Protein AF-A0ABD3GA63-F1 (afdb_monomer_lite)

Radius of gyration: 14.85 Å; chains: 1; bounding box: 30×48×32 Å

pLDDT: mean 77.57, std 15.39, range [34.31, 94.69]

Organism: NCBI:txid122646

InterPro domains:
  IPR038765 Papain-like cysteine peptidase superfamily [SSF54001] (5-71)

Foldseek 3Di:
DDPPQDQPQQDDDPDPVLVVLLVVQVVVVLVVCVVVVNNVVQSVVRHDHNVSRDPVNSVVSVVVVVVVVVVVVVVVD

Sequence (77 aa):
MKTTIVATGITQQANNFDCGVHVLYIITKMIEAEKDGKLLEYLERGGLPVEWGTAEIVANYRQEVRDLFTSLVESDT

Structure (mmCIF, N/CA/C/O backbone):
data_AF-A0ABD3GA63-F1
#
_entry.id   AF-A0ABD3GA63-F1
#
loop_
_atom_site.group_PDB
_atom_site.id
_atom_site.type_symbol
_atom_site.label_atom_id
_atom_site.label_alt_id
_atom_site.label_comp_id
_atom_site.label_asym_id
_atom_site.label_entity_id
_atom_site.label_seq_id
_atom_site.pdbx_PDB_ins_code
_atom_site.Cartn_x
_atom_site.Cartn_y
_atom_site.Cartn_z
_atom_site.occupancy
_atom_site.B_iso_or_equiv
_atom_site.auth_seq_id
_atom_site.auth_comp_id
_atom_site.auth_asym_id
_atom_site.auth_atom_id
_atom_site.pdbx_PDB_model_num
ATOM 1 N N . MET A 1 1 ? 4.854 -30.938 -1.909 1.00 39.22 1 MET A N 1
ATOM 2 C CA . MET A 1 1 ? 4.818 -30.065 -3.100 1.00 39.22 1 MET A CA 1
ATOM 3 C C . MET A 1 1 ? 5.355 -28.705 -2.665 1.00 39.22 1 MET A C 1
ATOM 5 O O . MET A 1 1 ? 4.808 -28.151 -1.724 1.00 39.22 1 MET A O 1
ATOM 9 N N . LYS A 1 2 ? 6.494 -28.239 -3.199 1.00 34.31 2 LYS A N 1
ATOM 10 C CA . LYS A 1 2 ? 7.041 -26.908 -2.872 1.00 34.31 2 LYS A CA 1
ATOM 11 C C . LYS A 1 2 ? 6.375 -25.901 -3.808 1.00 34.31 2 LYS A C 1
ATOM 13 O O . LYS A 1 2 ? 6.666 -25.913 -4.999 1.00 34.31 2 LYS A O 1
ATOM 18 N N . THR A 1 3 ? 5.473 -25.080 -3.284 1.00 38.50 3 THR A N 1
ATOM 19 C CA . THR A 1 3 ? 4.898 -23.962 -4.037 1.00 38.50 3 THR A CA 1
ATOM 20 C C . THR A 1 3 ? 5.937 -22.850 -4.077 1.00 38.50 3 THR A C 1
ATOM 22 O O . THR A 1 3 ? 6.108 -22.109 -3.112 1.00 38.50 3 THR A O 1
ATOM 25 N N . THR A 1 4 ? 6.692 -22.773 -5.168 1.00 42.03 4 THR A N 1
ATOM 26 C CA . THR A 1 4 ? 7.513 -21.598 -5.459 1.00 42.03 4 THR A CA 1
ATOM 27 C C . THR A 1 4 ? 6.571 -20.515 -5.971 1.00 42.03 4 THR A C 1
ATOM 29 O O . THR A 1 4 ? 6.194 -20.531 -7.139 1.00 42.03 4 THR A O 1
ATOM 32 N N . ILE A 1 5 ? 6.157 -19.598 -5.096 1.00 47.56 5 ILE A N 1
ATOM 33 C CA . ILE A 1 5 ? 5.470 -18.376 -5.522 1.00 47.56 5 ILE A CA 1
ATOM 34 C C . ILE A 1 5 ? 6.556 -17.462 -6.084 1.00 47.56 5 ILE A C 1
ATOM 36 O O . ILE A 1 5 ? 7.2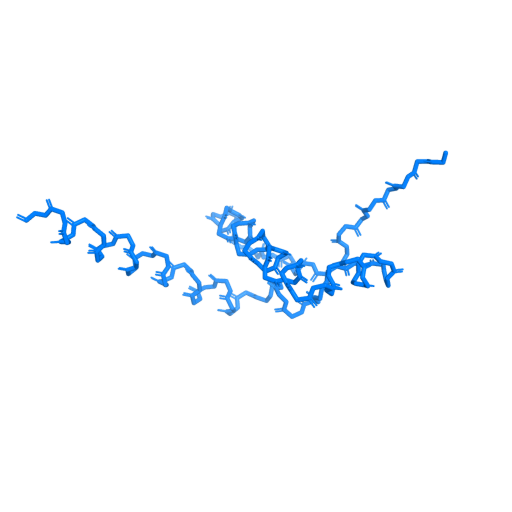76 -16.797 -5.341 1.00 47.56 5 ILE A O 1
ATOM 40 N N . VAL A 1 6 ? 6.736 -17.482 -7.402 1.00 47.88 6 VAL A N 1
ATOM 41 C CA . VAL A 1 6 ? 7.499 -16.433 -8.074 1.00 47.88 6 VAL A CA 1
ATOM 42 C C . VAL A 1 6 ? 6.543 -15.252 -8.172 1.00 47.88 6 VAL A C 1
ATOM 44 O O . VAL A 1 6 ? 5.534 -15.344 -8.860 1.00 47.88 6 VAL A O 1
ATOM 47 N N . ALA A 1 7 ? 6.813 -14.160 -7.457 1.00 50.09 7 ALA A N 1
ATOM 48 C CA . ALA A 1 7 ? 6.080 -12.912 -7.643 1.00 50.09 7 ALA A CA 1
ATOM 49 C C . ALA A 1 7 ? 6.465 -12.308 -9.009 1.00 50.09 7 ALA A C 1
ATOM 51 O O . ALA A 1 7 ? 7.220 -11.343 -9.095 1.00 50.09 7 ALA A O 1
ATOM 52 N N . THR A 1 8 ? 6.017 -12.927 -10.102 1.00 55.16 8 THR A N 1
ATOM 53 C CA . THR A 1 8 ? 6.152 -12.387 -11.453 1.00 55.16 8 THR A CA 1
ATOM 54 C C . THR A 1 8 ? 5.085 -11.323 -11.642 1.00 55.16 8 THR A C 1
ATOM 56 O O . THR A 1 8 ? 3.903 -11.642 -11.711 1.00 55.16 8 THR A O 1
ATOM 59 N N . GLY A 1 9 ? 5.507 -10.059 -11.683 1.00 51.88 9 GLY A N 1
ATOM 60 C CA . GLY A 1 9 ? 4.628 -8.926 -11.979 1.00 51.88 9 GLY A CA 1
ATOM 61 C C . GLY A 1 9 ? 5.116 -7.588 -11.432 1.00 51.88 9 GLY A C 1
ATOM 62 O O . GLY A 1 9 ? 4.731 -6.542 -11.936 1.00 51.88 9 GLY A O 1
ATOM 63 N N . ILE A 1 10 ? 6.025 -7.590 -10.459 1.00 58.25 10 ILE A N 1
ATOM 64 C CA . ILE A 1 10 ? 6.592 -6.345 -9.939 1.00 58.25 10 ILE A CA 1
ATOM 65 C C . ILE A 1 10 ? 7.624 -5.842 -10.951 1.00 58.25 10 ILE A C 1
ATOM 67 O O . ILE A 1 10 ? 8.634 -6.508 -11.194 1.00 58.25 10 ILE A O 1
ATOM 71 N N . THR A 1 11 ? 7.361 -4.698 -11.588 1.00 58.97 11 THR A N 1
ATOM 72 C CA . THR A 1 11 ? 8.299 -4.125 -12.556 1.00 58.97 11 THR A CA 1
ATOM 73 C C . THR A 1 11 ? 9.649 -3.844 -11.905 1.00 58.97 11 THR A C 1
ATOM 75 O O . THR A 1 11 ? 9.732 -3.315 -10.797 1.00 58.97 11 THR A O 1
ATOM 78 N N . GLN A 1 12 ? 10.720 -4.208 -12.610 1.00 59.34 12 GLN A N 1
ATOM 79 C CA . GLN A 1 12 ? 12.084 -3.902 -12.199 1.00 59.34 12 GLN A CA 1
ATOM 80 C C . GLN A 1 12 ? 12.293 -2.391 -12.277 1.00 59.34 12 GLN A C 1
ATOM 82 O O . GLN A 1 12 ? 12.199 -1.795 -13.350 1.00 59.34 12 GLN A O 1
ATOM 87 N N . GLN A 1 13 ? 12.579 -1.767 -11.142 1.00 61.56 13 GLN A N 1
ATOM 88 C CA . GLN A 1 13 ? 12.900 -0.353 -11.110 1.00 61.56 13 GLN A CA 1
ATOM 89 C C . GLN A 1 13 ? 14.404 -0.142 -11.321 1.00 61.56 13 GLN A C 1
ATOM 91 O O . GLN A 1 13 ? 15.227 -0.846 -10.742 1.00 61.56 13 GLN A O 1
ATOM 96 N N . ALA A 1 14 ? 14.769 0.864 -12.119 1.00 62.41 14 ALA A N 1
ATOM 97 C CA . ALA A 1 14 ? 16.167 1.218 -12.372 1.00 62.41 14 ALA A CA 1
ATOM 98 C C . ALA A 1 14 ? 16.863 1.904 -11.176 1.00 62.41 14 ALA A C 1
ATOM 100 O O . ALA A 1 14 ? 18.091 1.961 -11.132 1.00 62.41 14 ALA A O 1
ATOM 101 N N . ASN A 1 15 ? 16.099 2.445 -10.218 1.00 67.81 15 ASN A N 1
ATOM 102 C CA . ASN A 1 15 ? 16.643 3.148 -9.060 1.00 67.81 15 ASN A CA 1
ATOM 103 C C . ASN A 1 15 ? 16.754 2.214 -7.848 1.00 67.81 15 ASN A C 1
ATOM 105 O O . ASN A 1 15 ? 15.764 1.881 -7.201 1.00 67.81 15 ASN A O 1
ATOM 109 N N . ASN A 1 16 ? 17.982 1.837 -7.502 1.00 64.81 16 ASN A N 1
ATOM 110 C CA . ASN A 1 16 ? 18.257 0.901 -6.409 1.00 64.81 16 ASN A CA 1
ATOM 111 C C . ASN A 1 16 ? 17.840 1.416 -5.016 1.00 64.81 16 ASN A C 1
ATOM 113 O O . ASN A 1 16 ? 17.730 0.616 -4.090 1.00 64.81 16 ASN A O 1
ATOM 117 N N . PHE A 1 17 ? 17.595 2.721 -4.846 1.00 72.25 17 PHE A N 1
ATOM 118 C CA . PHE A 1 17 ? 17.239 3.326 -3.552 1.00 72.25 17 PHE A CA 1
ATOM 119 C C . PHE A 1 17 ? 15.738 3.291 -3.226 1.00 72.25 17 PHE A C 1
ATOM 121 O O . PHE A 1 17 ? 15.307 3.742 -2.165 1.00 72.25 17 PHE A O 1
ATOM 128 N N . ASP A 1 18 ? 14.926 2.745 -4.123 1.00 74.31 18 ASP A N 1
ATOM 129 C CA . ASP A 1 18 ? 13.466 2.812 -4.050 1.00 74.31 18 ASP A CA 1
ATOM 130 C C . ASP A 1 18 ? 12.835 1.426 -3.811 1.00 74.31 18 ASP A C 1
ATOM 132 O O . ASP A 1 18 ? 11.619 1.307 -3.640 1.00 74.31 18 ASP A O 1
ATOM 136 N N . CYS A 1 19 ? 13.661 0.379 -3.704 1.00 76.88 19 CYS A N 1
ATOM 137 C CA . CYS A 1 19 ? 13.232 -0.997 -3.454 1.00 76.88 19 CYS A CA 1
ATOM 138 C C . CYS A 1 19 ? 12.427 -1.146 -2.152 1.00 76.88 19 CYS A C 1
ATOM 140 O O . CYS A 1 19 ? 11.443 -1.881 -2.120 1.00 76.88 19 CYS A O 1
ATOM 142 N N . GLY A 1 20 ? 12.779 -0.402 -1.097 1.00 81.62 20 GLY A N 1
ATOM 143 C CA . GLY A 1 20 ? 12.031 -0.410 0.163 1.00 81.62 20 GLY A CA 1
ATOM 144 C C . GLY A 1 20 ? 10.609 0.139 0.013 1.00 81.62 20 GLY A C 1
ATOM 145 O O . GLY A 1 20 ? 9.669 -0.415 0.577 1.00 81.62 20 GLY A O 1
ATOM 146 N N . VAL A 1 21 ? 10.433 1.183 -0.804 1.00 83.00 21 VAL A N 1
ATOM 147 C CA . VAL A 1 21 ? 9.113 1.772 -1.078 1.00 83.00 21 VAL A CA 1
ATOM 148 C C . VAL A 1 21 ? 8.251 0.797 -1.885 1.00 83.00 21 VAL A C 1
ATOM 150 O O . VAL A 1 21 ? 7.076 0.629 -1.570 1.00 83.00 21 VAL A O 1
ATOM 153 N N . HIS A 1 22 ? 8.843 0.092 -2.855 1.00 80.50 22 HIS A N 1
ATOM 154 C CA . HIS A 1 22 ? 8.154 -0.950 -3.626 1.00 80.50 22 HIS A CA 1
ATOM 155 C C . HIS A 1 22 ? 7.653 -2.077 -2.721 1.00 80.50 22 HIS A C 1
ATOM 157 O O . HIS A 1 22 ? 6.494 -2.471 -2.810 1.00 80.50 22 HIS A O 1
ATOM 163 N N . VAL A 1 23 ? 8.503 -2.578 -1.820 1.00 83.69 23 VAL A N 1
ATOM 164 C CA . VAL A 1 23 ? 8.120 -3.646 -0.886 1.00 83.69 23 VAL A CA 1
ATOM 165 C C . VAL A 1 23 ? 6.956 -3.206 -0.002 1.00 83.69 23 VAL A C 1
ATOM 167 O O . VAL A 1 23 ? 5.975 -3.939 0.116 1.00 83.69 23 VAL A O 1
ATOM 170 N N . LEU A 1 24 ? 7.031 -2.006 0.581 1.00 86.62 24 LEU A N 1
ATOM 171 C CA . LEU A 1 24 ? 5.958 -1.475 1.423 1.00 86.62 24 LEU A CA 1
ATOM 172 C C . LEU A 1 24 ? 4.649 -1.331 0.648 1.00 86.62 24 LEU A C 1
ATOM 174 O O . LEU A 1 24 ? 3.609 -1.757 1.139 1.00 86.62 24 LEU A O 1
ATOM 178 N N . TYR A 1 25 ? 4.702 -0.784 -0.566 1.00 87.62 25 TYR A N 1
ATOM 179 C CA . TYR A 1 25 ? 3.521 -0.632 -1.409 1.00 87.62 25 TYR A CA 1
ATOM 180 C C . TYR A 1 25 ? 2.862 -1.979 -1.728 1.00 87.62 25 TYR A C 1
ATOM 182 O O . TYR A 1 25 ? 1.657 -2.149 -1.543 1.00 87.62 25 TYR A O 1
ATOM 190 N N . ILE A 1 26 ? 3.660 -2.961 -2.155 1.00 86.81 26 ILE A N 1
ATOM 191 C CA . ILE A 1 26 ? 3.168 -4.296 -2.500 1.00 86.81 26 ILE A CA 1
ATOM 192 C C . ILE A 1 26 ? 2.523 -4.973 -1.289 1.00 86.81 26 ILE A C 1
ATOM 194 O O . ILE A 1 26 ? 1.443 -5.546 -1.420 1.00 86.81 26 ILE A O 1
ATOM 198 N N . ILE A 1 27 ? 3.128 -4.865 -0.103 1.00 88.88 27 ILE A N 1
ATOM 199 C CA . ILE A 1 27 ? 2.544 -5.401 1.133 1.00 88.88 27 ILE A CA 1
ATOM 200 C C . ILE A 1 27 ? 1.207 -4.718 1.441 1.00 88.88 27 ILE A C 1
ATOM 202 O O . ILE A 1 27 ? 0.231 -5.410 1.730 1.00 88.88 27 ILE A O 1
ATOM 206 N N . THR A 1 28 ? 1.128 -3.388 1.334 1.00 90.56 28 THR A N 1
ATOM 207 C CA . THR A 1 28 ? -0.128 -2.644 1.527 1.00 90.56 28 THR A CA 1
ATOM 208 C C . THR A 1 28 ? -1.217 -3.156 0.586 1.00 90.56 28 THR A C 1
ATOM 210 O O . THR A 1 28 ? -2.320 -3.470 1.034 1.00 90.56 28 THR A O 1
ATOM 213 N N . LYS A 1 29 ? -0.899 -3.343 -0.700 1.00 90.25 29 LYS A N 1
ATOM 214 C CA . LYS A 1 29 ? -1.846 -3.877 -1.687 1.00 90.25 29 LYS A CA 1
ATOM 215 C C . LYS A 1 29 ? -2.254 -5.321 -1.433 1.00 90.25 29 LYS A C 1
ATOM 217 O O . LYS A 1 29 ? -3.422 -5.658 -1.608 1.00 90.25 29 LYS A O 1
ATOM 222 N N . MET A 1 30 ? -1.342 -6.164 -0.956 1.00 91.12 30 MET A N 1
ATOM 223 C CA . MET A 1 30 ? -1.688 -7.523 -0.537 1.00 91.12 30 MET A CA 1
ATOM 224 C C . MET A 1 30 ? -2.659 -7.520 0.647 1.00 91.12 30 MET A C 1
ATOM 226 O O . MET A 1 30 ? -3.617 -8.286 0.639 1.00 91.12 30 MET A O 1
ATOM 230 N N . ILE A 1 31 ? -2.457 -6.642 1.635 1.00 92.50 31 ILE A N 1
ATOM 231 C CA . ILE A 1 31 ? -3.365 -6.506 2.784 1.00 92.50 31 ILE A CA 1
ATOM 232 C C . ILE A 1 31 ? -4.750 -6.024 2.332 1.00 92.50 31 ILE A C 1
ATOM 234 O O . ILE A 1 31 ? -5.759 -6.546 2.800 1.00 92.50 31 ILE A O 1
ATOM 238 N N . GLU A 1 32 ? -4.820 -5.044 1.428 1.00 93.44 32 GLU A N 1
ATOM 239 C CA . GLU A 1 32 ? -6.086 -4.582 0.838 1.00 93.44 32 GLU A CA 1
ATOM 240 C C . GLU A 1 32 ? -6.794 -5.706 0.072 1.00 93.44 32 GLU A C 1
ATOM 242 O O . GLU A 1 32 ? -7.979 -5.952 0.284 1.00 93.44 32 GLU A O 1
ATOM 247 N N . ALA A 1 33 ? -6.062 -6.443 -0.765 1.00 92.19 33 ALA A N 1
ATOM 248 C CA . ALA A 1 33 ? -6.620 -7.561 -1.515 1.00 92.19 33 ALA A CA 1
ATOM 249 C C . ALA A 1 33 ? -7.081 -8.713 -0.617 1.00 92.19 33 ALA A C 1
ATOM 251 O O . ALA A 1 33 ? -8.065 -9.368 -0.947 1.00 92.19 33 ALA A O 1
ATOM 252 N N . GLU A 1 34 ? -6.409 -8.964 0.507 1.00 92.81 34 GLU A N 1
ATOM 253 C CA . GLU A 1 34 ? -6.845 -9.961 1.489 1.00 92.81 34 GLU A CA 1
ATOM 254 C C . GLU A 1 34 ? -8.146 -9.533 2.174 1.00 92.81 34 GLU A C 1
ATOM 256 O O . GLU A 1 34 ? -9.067 -10.336 2.294 1.00 92.81 34 GLU A O 1
ATOM 261 N N . LYS A 1 35 ? -8.272 -8.253 2.551 1.00 94.12 35 LYS A N 1
ATOM 262 C CA . LYS A 1 35 ? -9.524 -7.703 3.105 1.00 94.12 35 LYS A CA 1
ATOM 263 C C . LYS A 1 35 ? -10.697 -7.836 2.132 1.00 94.12 35 LYS A C 1
ATOM 265 O O . LYS A 1 35 ? -11.821 -8.075 2.563 1.00 94.12 35 LYS A O 1
ATOM 270 N N . ASP A 1 36 ? -10.416 -7.720 0.839 1.00 94.69 36 ASP A N 1
ATOM 271 C CA . ASP A 1 36 ? -11.377 -7.916 -0.246 1.00 94.69 36 ASP A CA 1
ATOM 272 C C . ASP A 1 36 ? -11.617 -9.397 -0.609 1.00 94.69 36 ASP A C 1
ATOM 274 O O . ASP A 1 36 ? -12.462 -9.683 -1.459 1.00 94.69 36 ASP A O 1
ATOM 278 N N . GLY A 1 37 ? -10.864 -10.340 -0.029 1.00 93.50 37 GLY A N 1
ATOM 279 C CA . GLY A 1 37 ? -10.918 -11.768 -0.366 1.00 93.50 37 GLY A CA 1
ATOM 280 C C . GLY A 1 37 ? -10.346 -12.130 -1.746 1.00 93.50 37 GLY A C 1
ATOM 281 O O . GLY A 1 37 ? -10.631 -13.206 -2.265 1.00 93.50 37 GLY A O 1
ATOM 282 N N . LYS A 1 38 ? -9.554 -11.244 -2.362 1.00 92.00 38 LYS A N 1
ATOM 283 C CA . LYS A 1 38 ? -9.000 -11.381 -3.725 1.00 92.00 38 LYS A CA 1
ATOM 284 C C . LYS A 1 38 ? -7.551 -11.861 -3.761 1.00 92.00 38 LYS A C 1
ATOM 286 O O . LYS A 1 38 ? -7.071 -12.269 -4.815 1.00 92.00 38 LYS A O 1
ATOM 291 N N . LEU A 1 39 ? -6.828 -11.798 -2.639 1.00 88.94 39 LEU A N 1
ATOM 292 C CA . LEU A 1 39 ? -5.396 -12.117 -2.615 1.00 88.94 39 LEU A CA 1
ATOM 293 C C . LEU A 1 39 ? -5.120 -13.550 -3.085 1.00 88.94 39 LEU A C 1
ATOM 295 O O . LEU A 1 39 ? -4.218 -13.762 -3.896 1.00 88.94 39 LEU A O 1
ATOM 299 N N . LEU A 1 40 ? -5.916 -14.517 -2.622 1.00 88.88 40 LEU A N 1
ATOM 300 C CA . LEU A 1 40 ? -5.773 -15.909 -3.041 1.00 88.88 40 LEU A CA 1
ATOM 301 C C . LEU A 1 40 ? -5.992 -16.074 -4.551 1.00 88.88 40 LEU A C 1
ATOM 303 O O . LEU A 1 40 ? -5.199 -16.756 -5.190 1.00 88.88 40 LEU A O 1
ATOM 307 N N . GLU A 1 41 ? -6.986 -15.393 -5.134 1.00 89.25 41 GLU A N 1
ATOM 308 C CA . GLU A 1 41 ? -7.242 -15.431 -6.581 1.00 89.25 41 GLU A CA 1
ATOM 309 C C . GLU A 1 41 ? -6.017 -14.957 -7.377 1.00 89.25 41 GLU A C 1
ATOM 311 O O . GLU A 1 41 ? -5.607 -15.605 -8.340 1.00 89.25 41 GLU A O 1
ATOM 316 N N . TYR A 1 42 ? -5.393 -13.849 -6.967 1.00 85.94 42 TYR A N 1
ATOM 317 C CA . TYR A 1 42 ? -4.182 -13.353 -7.625 1.00 85.94 42 TYR A CA 1
ATOM 318 C C . TYR A 1 42 ? -3.046 -14.382 -7.552 1.00 85.94 42 TYR A C 1
ATOM 320 O O . TYR A 1 42 ? -2.436 -14.726 -8.568 1.00 85.94 42 TYR A O 1
ATOM 328 N N . LEU A 1 43 ? -2.810 -14.950 -6.368 1.00 84.69 43 LEU A N 1
ATOM 329 C CA . LEU A 1 43 ? -1.770 -15.960 -6.176 1.00 84.69 43 LEU A CA 1
ATOM 330 C C . LEU A 1 43 ? -2.035 -17.237 -6.992 1.00 84.69 43 LEU A C 1
ATOM 332 O O . LEU A 1 43 ? -1.102 -17.776 -7.588 1.00 84.69 43 LEU A O 1
ATOM 336 N N . GLU A 1 44 ? -3.287 -17.690 -7.080 1.00 85.81 44 GLU A N 1
ATOM 337 C CA . GLU A 1 44 ? -3.695 -18.845 -7.893 1.00 85.81 44 GLU A CA 1
ATOM 338 C C . GLU A 1 44 ? -3.543 -18.591 -9.398 1.00 85.81 44 GLU A C 1
ATOM 340 O O . GLU A 1 44 ? -3.186 -19.500 -10.148 1.00 85.81 44 GLU A O 1
ATOM 345 N N . ARG A 1 45 ? -3.737 -17.344 -9.844 1.00 83.62 45 ARG A N 1
ATOM 346 C CA . ARG A 1 45 ? -3.512 -16.912 -11.234 1.00 83.62 45 ARG A CA 1
ATOM 347 C C . ARG A 1 45 ? -2.035 -16.725 -11.589 1.00 83.62 45 ARG A C 1
ATOM 349 O O . ARG A 1 45 ? -1.724 -16.393 -12.732 1.00 83.62 45 ARG A O 1
ATOM 356 N N . GLY A 1 46 ? -1.132 -16.989 -10.646 1.00 75.88 46 GLY A N 1
ATOM 357 C CA . GLY A 1 46 ? 0.306 -17.050 -10.890 1.00 75.88 46 GLY A CA 1
ATOM 358 C C . GLY A 1 46 ? 1.071 -15.774 -10.556 1.00 75.88 46 GLY A C 1
ATOM 359 O O . GLY A 1 46 ? 2.222 -15.655 -10.969 1.00 75.88 46 GLY A O 1
ATOM 360 N N . GLY A 1 47 ? 0.490 -14.828 -9.812 1.00 81.06 47 GLY A N 1
ATOM 361 C CA . GLY A 1 47 ? 1.246 -13.666 -9.353 1.00 81.06 47 GLY A CA 1
ATOM 362 C C . GLY A 1 47 ? 0.399 -12.489 -8.895 1.00 81.06 47 GLY A C 1
ATOM 363 O O . GLY A 1 47 ? -0.824 -12.487 -8.970 1.00 81.06 47 GLY A O 1
ATOM 364 N N . LEU A 1 48 ? 1.081 -11.459 -8.408 1.00 85.38 48 LEU A N 1
ATOM 365 C CA . LEU A 1 48 ? 0.438 -10.201 -8.044 1.00 85.38 48 LEU A CA 1
ATOM 366 C C . LEU A 1 48 ? 0.140 -9.370 -9.303 1.00 85.38 48 LEU A C 1
ATOM 368 O O . LEU A 1 48 ? 0.864 -9.506 -10.295 1.00 85.38 48 LEU A O 1
ATOM 372 N N . PRO A 1 49 ? -0.878 -8.493 -9.272 1.00 83.69 49 PRO A N 1
ATOM 373 C CA . PRO A 1 49 ? -1.188 -7.624 -10.401 1.00 83.69 49 PRO A CA 1
ATOM 374 C C . PRO A 1 49 ? 0.017 -6.766 -10.815 1.00 83.69 49 PRO A C 1
ATOM 376 O O . PRO A 1 49 ? 0.671 -6.138 -9.979 1.00 83.69 49 PRO A O 1
ATOM 379 N N . VAL A 1 50 ? 0.330 -6.756 -12.114 1.00 78.12 50 VAL A N 1
ATOM 380 C CA . VAL A 1 50 ? 1.538 -6.112 -12.669 1.00 78.12 50 VAL A CA 1
ATOM 381 C C . VAL A 1 50 ? 1.503 -4.599 -12.467 1.00 78.12 50 VAL A C 1
ATOM 383 O O . VAL A 1 50 ? 2.523 -3.956 -12.217 1.00 78.12 50 VAL A O 1
ATOM 386 N N . GLU A 1 51 ? 0.306 -4.028 -12.531 1.00 82.19 51 GLU A N 1
ATOM 387 C CA . GLU A 1 51 ? 0.047 -2.613 -12.319 1.00 82.19 51 GLU A CA 1
ATOM 388 C C . GLU A 1 51 ? 0.479 -2.135 -10.926 1.00 82.19 51 GLU A C 1
ATOM 390 O O . GLU A 1 51 ? 0.850 -0.974 -10.778 1.00 82.19 51 GLU A O 1
ATOM 395 N N . TRP A 1 52 ? 0.538 -3.014 -9.919 1.00 82.50 52 TRP A N 1
ATOM 396 C CA . TRP A 1 52 ? 1.016 -2.639 -8.585 1.00 82.50 52 TRP A CA 1
ATOM 397 C C . TRP A 1 52 ? 2.522 -2.357 -8.548 1.00 82.50 52 TRP A C 1
ATOM 399 O O . TRP A 1 52 ? 3.019 -1.772 -7.591 1.00 82.50 52 TRP A O 1
ATOM 409 N N . GLY A 1 53 ? 3.273 -2.784 -9.562 1.00 72.75 53 GLY A N 1
ATOM 410 C CA . GLY A 1 53 ? 4.718 -2.603 -9.597 1.00 72.75 53 GLY A CA 1
ATOM 411 C C . GLY A 1 53 ? 5.187 -1.291 -10.216 1.00 72.75 53 GLY A C 1
ATOM 412 O O . GLY A 1 53 ? 6.372 -0.990 -10.085 1.00 72.75 53 GLY A O 1
ATOM 413 N N . THR A 1 54 ? 4.325 -0.551 -10.926 1.00 75.25 54 THR A N 1
ATOM 414 C CA . THR A 1 54 ? 4.790 0.496 -11.856 1.00 75.25 54 THR A CA 1
ATOM 415 C C . THR A 1 54 ? 5.553 1.621 -11.153 1.00 75.25 54 THR A C 1
ATOM 417 O O . THR A 1 54 ? 5.172 2.090 -10.080 1.00 75.25 54 THR A O 1
ATOM 420 N N . ALA A 1 55 ? 6.634 2.093 -11.784 1.00 70.94 55 ALA A N 1
ATOM 421 C CA . ALA A 1 55 ? 7.521 3.098 -11.194 1.00 70.94 55 ALA A CA 1
ATOM 422 C C . ALA A 1 55 ? 6.800 4.414 -10.840 1.00 70.94 55 ALA A C 1
ATOM 424 O O . ALA A 1 55 ? 7.145 5.048 -9.846 1.00 70.94 55 ALA A O 1
ATOM 425 N N . GLU A 1 56 ? 5.796 4.807 -11.628 1.00 74.69 56 GLU A N 1
ATOM 426 C CA . GLU A 1 56 ? 4.970 5.995 -11.378 1.00 74.69 56 GLU A CA 1
ATOM 427 C C . GLU A 1 56 ? 4.162 5.862 -10.083 1.00 74.69 56 GLU A C 1
ATOM 429 O O . GLU A 1 56 ? 4.200 6.744 -9.226 1.00 74.69 56 GLU A O 1
ATOM 434 N N . ILE A 1 57 ? 3.491 4.723 -9.900 1.00 75.69 57 ILE A N 1
ATOM 435 C CA . ILE A 1 57 ? 2.693 4.446 -8.705 1.00 75.69 57 ILE A CA 1
ATOM 436 C C . ILE A 1 57 ? 3.571 4.457 -7.455 1.00 75.69 57 ILE A C 1
ATOM 438 O O . ILE A 1 57 ? 3.198 5.039 -6.436 1.00 75.69 57 ILE A O 1
ATOM 442 N N . VAL A 1 58 ? 4.764 3.866 -7.530 1.00 73.50 58 VAL A N 1
ATOM 443 C CA . VAL A 1 58 ? 5.644 3.800 -6.362 1.00 73.50 58 VAL A CA 1
ATOM 444 C C . VAL A 1 58 ? 6.303 5.145 -6.048 1.00 73.50 58 VAL A C 1
ATOM 446 O O . VAL A 1 58 ? 6.508 5.470 -4.875 1.00 73.50 58 VAL A O 1
ATOM 449 N N . ALA A 1 59 ? 6.584 5.968 -7.063 1.00 76.31 59 ALA A N 1
ATOM 450 C CA . ALA A 1 59 ? 7.043 7.339 -6.855 1.00 76.31 59 ALA A CA 1
ATOM 451 C C . ALA A 1 59 ? 5.990 8.183 -6.116 1.00 76.31 59 ALA A C 1
ATOM 453 O O . ALA A 1 59 ? 6.335 8.879 -5.160 1.00 76.31 59 ALA A O 1
ATOM 454 N N . ASN A 1 60 ? 4.715 8.063 -6.495 1.00 84.12 60 ASN A N 1
ATOM 455 C CA . ASN A 1 60 ? 3.616 8.745 -5.807 1.00 84.12 60 ASN A CA 1
ATOM 456 C C . ASN A 1 60 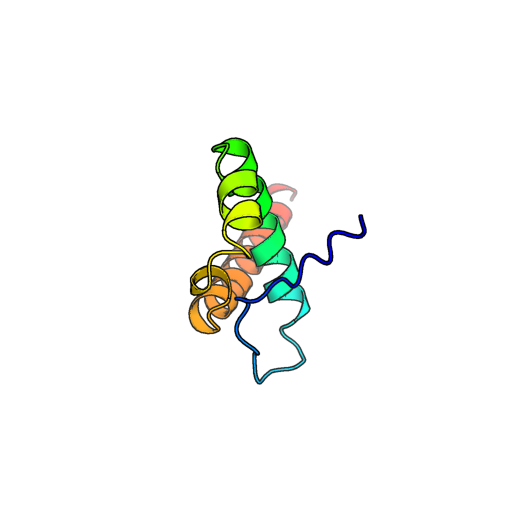? 3.450 8.228 -4.371 1.00 84.1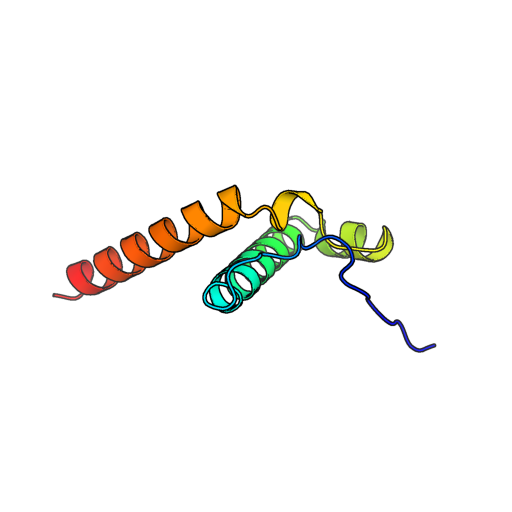2 60 ASN A C 1
ATOM 458 O O . ASN A 1 60 ? 3.382 9.020 -3.433 1.00 84.12 60 ASN A O 1
ATOM 462 N N . TYR A 1 61 ? 3.521 6.909 -4.172 1.00 85.69 61 TYR A N 1
ATOM 463 C CA . TYR A 1 61 ? 3.410 6.304 -2.844 1.00 85.69 61 TYR A CA 1
ATOM 464 C C . TYR A 1 61 ? 4.508 6.764 -1.875 1.00 85.69 61 TYR A C 1
ATOM 466 O O . TYR A 1 61 ? 4.264 6.941 -0.683 1.00 85.69 61 TYR A O 1
ATOM 474 N N . ARG A 1 62 ? 5.730 7.020 -2.363 1.00 85.38 62 ARG A N 1
ATOM 475 C CA . ARG A 1 62 ? 6.785 7.626 -1.533 1.00 85.38 62 ARG A CA 1
ATOM 476 C C . ARG A 1 62 ? 6.355 8.976 -0.959 1.00 85.38 62 ARG A C 1
ATOM 478 O O . ARG A 1 62 ? 6.681 9.258 0.195 1.00 85.38 62 ARG A O 1
ATOM 485 N N . GLN A 1 63 ? 5.707 9.813 -1.767 1.00 87.56 63 GLN A N 1
ATOM 486 C CA . GLN A 1 63 ? 5.239 11.121 -1.320 1.00 87.56 63 GLN A CA 1
ATOM 487 C C . GLN A 1 63 ? 4.100 10.961 -0.310 1.00 87.56 63 GLN A C 1
ATOM 489 O O . GLN A 1 63 ? 4.173 11.544 0.765 1.00 87.56 63 GLN A O 1
ATOM 494 N N . GLU A 1 64 ? 3.139 10.078 -0.583 1.00 89.69 64 GLU A N 1
ATOM 495 C CA . GLU A 1 64 ? 2.031 9.779 0.335 1.00 89.69 64 GLU A CA 1
ATOM 496 C C . GLU A 1 64 ? 2.520 9.313 1.715 1.00 89.69 64 GLU A C 1
ATOM 498 O O . GLU A 1 64 ? 2.050 9.799 2.743 1.00 89.69 64 GLU A O 1
ATOM 503 N N . VAL A 1 65 ? 3.506 8.408 1.761 1.00 87.62 65 VAL A N 1
ATOM 504 C CA . VAL A 1 65 ? 4.093 7.928 3.026 1.00 87.62 65 VAL A CA 1
ATOM 505 C C . VAL A 1 65 ? 4.784 9.061 3.786 1.00 87.62 65 VAL A C 1
ATOM 507 O O . VAL A 1 65 ? 4.705 9.114 5.014 1.00 87.62 65 VAL A O 1
ATOM 510 N N . ARG A 1 66 ? 5.461 9.970 3.076 1.00 88.06 66 ARG A N 1
ATOM 511 C CA . ARG A 1 66 ? 6.097 11.142 3.688 1.00 88.06 66 ARG A CA 1
ATOM 512 C C . ARG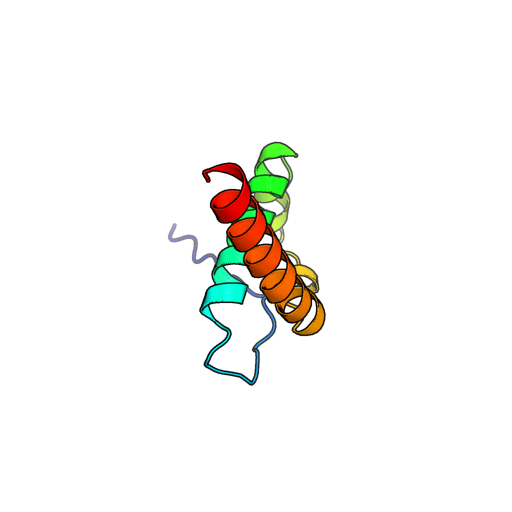 A 1 66 ? 5.053 12.078 4.285 1.00 88.06 66 ARG A C 1
ATOM 514 O O . ARG A 1 66 ? 5.204 12.462 5.440 1.00 88.06 66 ARG A O 1
ATOM 521 N N . ASP A 1 67 ? 4.015 12.402 3.525 1.00 92.06 67 ASP A N 1
ATOM 522 C CA . ASP A 1 67 ? 2.955 13.314 3.956 1.00 92.06 67 ASP A CA 1
ATOM 523 C C . ASP A 1 67 ? 2.203 12.740 5.164 1.00 92.06 67 ASP A C 1
ATOM 525 O O . ASP A 1 67 ? 1.972 13.445 6.147 1.00 92.06 67 ASP A O 1
ATOM 529 N N . LEU A 1 68 ? 1.917 11.432 5.146 1.00 89.50 68 LEU A N 1
ATOM 530 C CA . LEU A 1 68 ? 1.335 10.724 6.283 1.00 89.50 68 LEU A CA 1
ATOM 531 C C . LEU A 1 68 ? 2.229 10.826 7.521 1.00 89.50 68 LEU A C 1
ATOM 533 O O . LEU A 1 68 ? 1.751 11.196 8.591 1.00 89.50 68 LEU A O 1
ATOM 537 N N . PHE A 1 69 ? 3.522 10.523 7.389 1.00 87.75 69 PHE A N 1
ATOM 538 C CA . PHE A 1 69 ? 4.446 10.582 8.518 1.00 87.75 69 PHE A CA 1
ATOM 539 C C . PHE A 1 69 ? 4.557 11.997 9.097 1.00 87.75 69 PHE A C 1
ATOM 541 O O . PHE A 1 69 ? 4.508 12.157 10.313 1.00 87.75 69 PHE A O 1
ATOM 548 N N . THR A 1 70 ? 4.643 13.023 8.245 1.00 91.31 70 THR A N 1
ATOM 549 C CA . THR A 1 70 ? 4.627 14.428 8.676 1.00 91.31 70 THR A CA 1
ATOM 550 C C . THR A 1 70 ? 3.348 14.755 9.441 1.00 91.31 70 THR A C 1
ATOM 552 O O . THR A 1 70 ? 3.435 15.283 10.546 1.00 91.31 70 THR A O 1
ATOM 555 N N . SER A 1 71 ? 2.180 14.368 8.917 1.00 93.12 71 SER A N 1
ATOM 556 C CA . SER A 1 71 ? 0.898 14.634 9.580 1.00 93.12 71 SER A CA 1
ATOM 557 C C . SER A 1 71 ? 0.779 13.963 10.952 1.00 93.12 71 SER A C 1
ATOM 559 O O . SER A 1 71 ? 0.258 14.572 11.879 1.00 93.12 71 SER A O 1
ATOM 561 N N . LEU A 1 72 ? 1.303 12.739 11.104 1.00 90.88 72 LEU A N 1
ATOM 562 C CA . LEU A 1 72 ? 1.297 12.019 12.379 1.00 90.88 72 LEU A CA 1
ATOM 563 C C . LEU A 1 72 ? 2.172 12.724 13.417 1.00 90.88 72 LEU A C 1
ATOM 565 O O . LEU A 1 72 ? 1.739 12.927 14.547 1.00 90.88 72 LEU A O 1
ATOM 569 N N . VAL A 1 73 ? 3.373 13.150 13.017 1.00 88.75 73 VAL A N 1
ATOM 570 C CA . VAL A 1 73 ? 4.293 13.885 13.896 1.00 88.75 73 VAL A CA 1
ATOM 571 C C . VAL A 1 73 ? 3.703 15.228 14.322 1.00 88.75 73 VAL A C 1
ATOM 573 O O . VAL A 1 73 ? 3.794 15.579 15.492 1.00 88.75 73 VAL A O 1
ATOM 576 N N . GLU A 1 74 ? 3.084 15.964 13.398 1.00 84.94 74 GLU A N 1
ATOM 577 C CA . GLU A 1 74 ? 2.446 17.254 13.693 1.00 84.94 74 GLU A CA 1
ATOM 578 C C . GLU A 1 74 ? 1.180 17.105 14.548 1.00 84.94 74 GLU A C 1
ATOM 580 O O . GLU A 1 74 ? 0.851 18.007 15.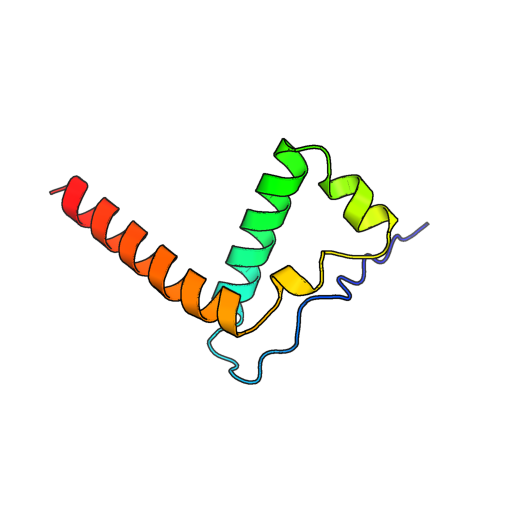311 1.00 84.94 74 GLU A O 1
ATOM 585 N N . SER A 1 75 ? 0.472 15.975 14.448 1.00 78.25 75 SER A N 1
ATOM 586 C CA . SER A 1 75 ? -0.712 15.700 15.273 1.00 78.25 75 SER A CA 1
ATOM 587 C C . SER A 1 75 ? -0.394 15.300 16.720 1.00 78.25 75 SER A C 1
ATOM 589 O O . SER A 1 75 ? -1.282 15.375 17.569 1.00 78.25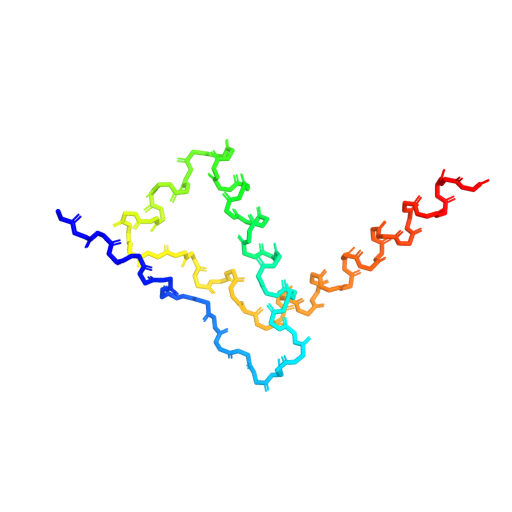 75 SER A O 1
ATOM 591 N N . ASP A 1 76 ? 0.850 14.895 16.997 1.00 59.59 76 ASP A N 1
ATOM 592 C CA . ASP A 1 76 ? 1.333 14.470 18.320 1.00 59.59 76 ASP A CA 1
ATOM 593 C C . ASP A 1 76 ? 2.035 15.602 19.112 1.00 59.59 76 ASP A C 1
ATOM 595 O O . ASP A 1 76 ? 2.478 15.379 20.244 1.00 59.59 76 ASP A O 1
ATOM 599 N N . THR A 1 77 ? 2.138 16.813 18.543 1.00 54.06 77 THR A N 1
ATOM 600 C CA . THR A 1 77 ? 2.704 18.027 19.178 1.00 54.06 77 THR A CA 1
ATOM 601 C C . THR A 1 77 ? 1.648 19.076 19.484 1.00 54.06 77 THR A C 1
ATOM 603 O O . THR A 1 77 ? 1.717 19.664 20.588 1.00 54.06 77 THR A O 1
#

Secondary structure (DSSP, 8-state):
-------TT-PPPS-TTSHHHHHHHHHHHHHHHHHTT-HHHHHHTTSS-GGGG-HHHHHHHHHHHHHHHHHHHHHT-